Protein AF-A0A932MIQ9-F1 (afdb_monomer_lite)

Structure (mmCIF, N/CA/C/O backbone):
data_AF-A0A932MIQ9-F1
#
_entry.id   AF-A0A932MIQ9-F1
#
loop_
_atom_site.group_PDB
_atom_site.id
_atom_site.type_symbol
_atom_site.label_atom_id
_atom_site.label_alt_id
_atom_site.label_comp_id
_atom_site.label_asym_id
_atom_site.label_entity_id
_atom_site.label_seq_id
_atom_site.pdbx_PDB_ins_code
_atom_site.Cartn_x
_atom_site.Cartn_y
_atom_site.Cartn_z
_atom_site.occupancy
_atom_site.B_iso_or_equiv
_atom_site.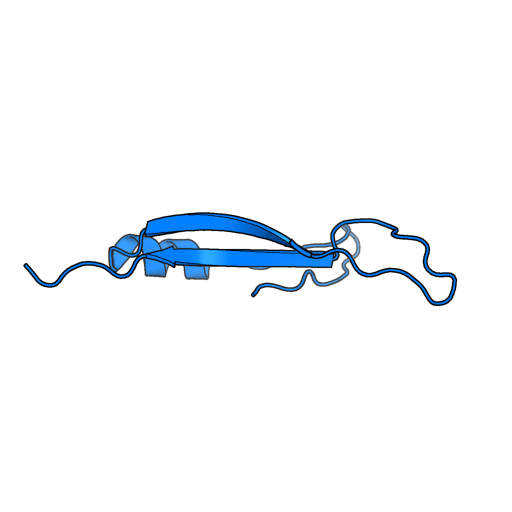auth_seq_id
_atom_site.auth_comp_id
_atom_site.auth_asym_id
_atom_site.auth_atom_id
_atom_site.pdbx_PDB_model_num
ATOM 1 N N . MET A 1 1 ? -0.271 -7.125 -0.453 1.00 77.50 1 MET A N 1
ATOM 2 C CA . MET A 1 1 ? 0.899 -6.983 -1.343 1.00 77.50 1 MET A CA 1
ATOM 3 C C . MET A 1 1 ? 0.452 -6.227 -2.576 1.00 77.50 1 MET A C 1
ATOM 5 O O . MET A 1 1 ? -0.606 -6.552 -3.097 1.00 77.50 1 MET A O 1
ATOM 9 N N . VAL A 1 2 ? 1.204 -5.219 -2.996 1.00 82.94 2 VAL A N 1
ATOM 10 C CA . VAL A 1 2 ? 0.867 -4.349 -4.120 1.00 82.94 2 VAL A CA 1
ATOM 11 C C . VAL A 1 2 ? 2.002 -4.416 -5.134 1.00 82.94 2 VAL A C 1
ATOM 13 O O . VAL A 1 2 ? 3.141 -4.114 -4.790 1.00 82.94 2 VAL A O 1
ATOM 16 N N . MET A 1 3 ? 1.698 -4.827 -6.362 1.00 82.75 3 MET A N 1
ATOM 17 C CA . MET A 1 3 ? 2.664 -4.871 -7.461 1.00 82.75 3 MET A CA 1
ATOM 18 C C . MET A 1 3 ? 2.516 -3.625 -8.320 1.00 82.75 3 MET A C 1
ATOM 20 O O . MET A 1 3 ? 1.395 -3.209 -8.618 1.00 82.75 3 MET A O 1
ATOM 24 N N . PHE A 1 4 ? 3.639 -3.042 -8.724 1.00 87.38 4 PHE A N 1
ATOM 25 C CA . PHE A 1 4 ? 3.628 -1.893 -9.612 1.00 87.38 4 PHE A CA 1
ATOM 26 C C . PHE A 1 4 ? 3.348 -2.351 -11.044 1.00 87.38 4 PHE A C 1
ATOM 28 O O . PHE A 1 4 ? 3.824 -3.393 -11.492 1.00 87.38 4 PHE A O 1
ATOM 35 N N . LYS A 1 5 ? 2.540 -1.571 -11.753 1.00 85.12 5 LYS A N 1
ATOM 36 C CA . LYS A 1 5 ? 2.266 -1.723 -13.175 1.00 85.12 5 LYS A CA 1
ATOM 37 C C . LYS A 1 5 ? 3.184 -0.792 -13.948 1.00 85.12 5 LYS A C 1
ATOM 39 O O . LYS A 1 5 ? 3.333 0.374 -13.591 1.00 85.12 5 LYS A O 1
ATOM 44 N N . GLU A 1 6 ? 3.773 -1.316 -15.010 1.00 84.88 6 GLU A N 1
ATOM 45 C CA . GLU A 1 6 ? 4.550 -0.519 -15.948 1.00 84.88 6 GLU A CA 1
ATOM 46 C C . GLU A 1 6 ? 3.627 0.369 -16.787 1.00 84.88 6 GLU A C 1
ATOM 48 O O . GLU A 1 6 ? 2.605 -0.084 -17.310 1.00 84.88 6 GLU A O 1
ATOM 53 N N . THR A 1 7 ? 3.981 1.646 -16.884 1.00 87.88 7 THR A N 1
ATOM 54 C CA . THR A 1 7 ? 3.295 2.664 -17.685 1.00 87.88 7 THR A CA 1
ATOM 55 C C . THR A 1 7 ? 4.314 3.572 -18.363 1.00 87.88 7 THR A C 1
ATOM 57 O O . THR A 1 7 ? 5.511 3.476 -18.097 1.00 87.88 7 THR A O 1
ATOM 60 N N . GLN A 1 8 ? 3.848 4.478 -19.227 1.00 87.50 8 GLN A N 1
ATOM 61 C CA . GLN A 1 8 ? 4.718 5.464 -19.878 1.00 87.50 8 GLN A CA 1
ATOM 62 C C . GLN A 1 8 ? 5.390 6.419 -18.877 1.00 87.50 8 GLN A C 1
ATOM 64 O O . GLN A 1 8 ? 6.495 6.883 -19.137 1.00 87.50 8 GLN A O 1
ATOM 69 N N . ASP A 1 9 ? 4.774 6.631 -17.711 1.00 84.31 9 ASP A N 1
ATOM 70 C CA . ASP A 1 9 ? 5.314 7.451 -16.620 1.00 84.31 9 ASP A CA 1
ATOM 71 C C . ASP A 1 9 ? 6.202 6.644 -15.647 1.00 84.31 9 ASP A C 1
ATOM 73 O O . ASP A 1 9 ? 6.678 7.169 -14.640 1.00 84.31 9 ASP A O 1
ATOM 77 N N . GLY A 1 10 ? 6.435 5.356 -15.935 1.00 83.19 10 GLY A N 1
ATOM 78 C CA . GLY A 1 10 ? 7.215 4.432 -15.112 1.00 83.19 10 GLY A CA 1
ATOM 79 C C . GLY A 1 10 ? 6.364 3.416 -14.342 1.00 83.19 10 GLY A C 1
ATOM 80 O O . GLY A 1 10 ? 5.242 3.080 -14.730 1.00 83.19 10 GLY A O 1
ATOM 81 N N . LEU A 1 11 ? 6.925 2.876 -13.255 1.00 84.06 11 LEU A N 1
ATOM 82 C CA . LEU A 1 11 ? 6.264 1.893 -12.392 1.00 84.06 11 LEU A CA 1
ATOM 83 C C . LEU A 1 11 ? 5.311 2.593 -11.417 1.00 84.06 11 LEU A C 1
ATOM 85 O O . LEU A 1 11 ? 5.757 3.302 -10.515 1.00 84.06 11 LEU A O 1
ATOM 89 N N . ILE A 1 12 ? 4.008 2.358 -11.564 1.00 85.62 12 ILE A N 1
ATOM 90 C CA . ILE A 1 12 ? 2.971 2.976 -10.727 1.00 85.62 12 ILE A CA 1
ATOM 91 C C . ILE A 1 12 ? 2.072 1.929 -10.077 1.00 85.62 12 ILE A C 1
ATOM 93 O O . ILE A 1 12 ? 1.882 0.834 -10.602 1.00 85.62 12 ILE A O 1
ATOM 97 N N . SER A 1 13 ? 1.442 2.265 -8.954 1.00 85.25 13 SER A N 1
ATOM 98 C CA . SER A 1 13 ? 0.341 1.462 -8.425 1.00 85.25 13 SER A CA 1
ATOM 99 C C . SER A 1 13 ? -0.798 2.318 -7.915 1.00 85.25 13 SER A C 1
ATOM 101 O O . SER A 1 13 ? -0.583 3.374 -7.328 1.00 85.25 13 SER A O 1
ATOM 103 N N . ASN A 1 14 ? -2.016 1.805 -8.082 1.00 83.06 14 ASN A N 1
ATOM 104 C CA . ASN A 1 14 ? -3.198 2.368 -7.460 1.00 83.06 14 ASN A CA 1
ATOM 105 C C . ASN A 1 14 ? -3.236 1.953 -5.974 1.00 83.06 14 ASN A C 1
ATOM 107 O O . ASN A 1 14 ? -3.264 0.763 -5.656 1.00 83.06 14 ASN A O 1
ATOM 111 N N . LEU A 1 15 ? -3.197 2.944 -5.080 1.00 86.44 15 LEU A N 1
ATOM 112 C CA . LEU A 1 15 ? -3.264 2.794 -3.622 1.00 86.44 15 LEU A CA 1
ATOM 113 C C . LEU A 1 15 ? -4.544 3.419 -3.029 1.00 86.44 15 LEU A C 1
ATOM 115 O O . LEU A 1 15 ? -4.607 3.661 -1.828 1.00 86.44 15 LEU A O 1
ATOM 119 N N . GLU A 1 16 ? -5.578 3.666 -3.836 1.00 85.62 16 GLU A N 1
ATOM 120 C CA . GLU A 1 16 ? -6.842 4.289 -3.400 1.00 85.62 16 GLU A CA 1
ATOM 121 C C . GLU A 1 16 ? -7.506 3.532 -2.240 1.00 85.62 16 GLU A C 1
ATOM 123 O O . GLU A 1 16 ? -8.086 4.141 -1.341 1.00 85.62 16 GLU A O 1
ATOM 128 N N . VAL A 1 17 ? -7.343 2.205 -2.198 1.00 84.81 17 VAL A N 1
ATOM 129 C CA . VAL A 1 17 ? -7.874 1.345 -1.128 1.00 84.81 17 VAL A CA 1
ATOM 130 C C . VAL A 1 17 ? -7.342 1.710 0.266 1.00 84.81 17 VAL A C 1
ATOM 132 O O . VAL A 1 17 ? -8.009 1.448 1.265 1.00 84.81 17 VAL A O 1
ATOM 135 N N . LEU A 1 18 ? -6.174 2.360 0.354 1.00 89.56 18 LEU A N 1
ATOM 136 C CA . LEU A 1 18 ? -5.576 2.757 1.630 1.00 89.56 18 LEU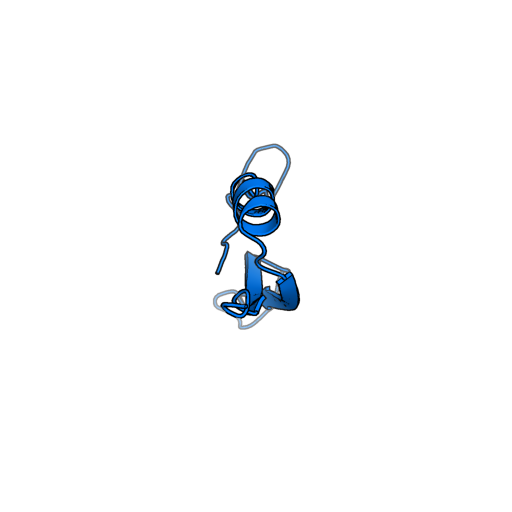 A CA 1
ATOM 137 C C . LEU A 1 18 ? -6.430 3.778 2.383 1.00 89.56 18 LEU A C 1
ATOM 139 O O . LEU A 1 18 ? -6.503 3.720 3.609 1.00 89.56 18 LEU A O 1
ATOM 143 N N . GLY A 1 19 ? -7.097 4.680 1.657 1.00 89.69 19 GLY A N 1
ATOM 144 C CA . GLY A 1 19 ? -7.995 5.661 2.262 1.00 89.69 19 GLY A CA 1
ATOM 145 C C . GLY A 1 19 ? -9.203 4.995 2.921 1.00 89.69 19 GLY A C 1
ATOM 146 O O . GLY A 1 19 ? -9.533 5.315 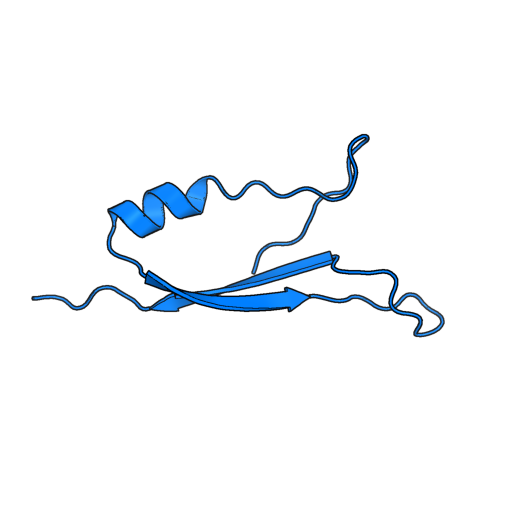4.060 1.00 89.69 19 GLY A O 1
ATOM 147 N N . ALA A 1 20 ? -9.810 4.018 2.240 1.00 90.69 20 ALA A N 1
ATOM 148 C CA . ALA A 1 20 ? -10.933 3.252 2.780 1.00 90.69 20 ALA A CA 1
ATOM 149 C C . ALA A 1 20 ? -10.522 2.438 4.018 1.00 90.69 20 ALA A C 1
ATOM 151 O O . ALA A 1 20 ? -11.197 2.485 5.039 1.00 90.69 20 ALA A O 1
ATOM 152 N N . TRP A 1 21 ? -9.371 1.760 3.971 1.00 91.81 21 TRP A N 1
ATOM 153 C CA . TRP A 1 21 ? -8.872 0.986 5.114 1.00 91.81 21 TRP A CA 1
ATOM 154 C C . TRP A 1 21 ? -8.553 1.864 6.326 1.00 91.81 21 TRP A C 1
ATOM 156 O O . TRP A 1 21 ? -8.869 1.483 7.452 1.00 91.81 21 TRP A O 1
ATOM 166 N N . GLY A 1 22 ? -7.981 3.050 6.106 1.00 92.06 22 GLY A N 1
ATOM 167 C CA . GLY A 1 22 ? -7.769 4.027 7.173 1.00 92.06 22 GLY A CA 1
ATOM 168 C C . GLY A 1 22 ? -9.081 4.517 7.794 1.00 92.06 22 GLY A C 1
ATOM 169 O O . GLY A 1 22 ? -9.171 4.618 9.015 1.00 92.06 22 GLY A O 1
ATOM 170 N N . ALA A 1 23 ? -10.113 4.764 6.979 1.00 93.44 23 ALA A N 1
ATOM 171 C CA . ALA A 1 23 ? -11.445 5.144 7.461 1.00 93.44 23 ALA A CA 1
ATOM 172 C C . ALA A 1 23 ? -12.111 4.034 8.296 1.00 93.44 23 ALA A C 1
ATOM 174 O O . ALA A 1 23 ? -12.776 4.328 9.287 1.00 93.44 23 ALA A O 1
ATOM 175 N N . ASP A 1 24 ? -11.856 2.771 7.953 1.00 92.88 24 ASP A N 1
ATOM 176 C CA . ASP A 1 24 ? -12.298 1.593 8.710 1.00 92.88 24 ASP A CA 1
ATOM 177 C C . ASP A 1 24 ? -11.448 1.322 9.972 1.00 92.88 24 ASP A C 1
ATOM 179 O O . ASP A 1 24 ? -11.669 0.335 10.676 1.00 92.88 24 ASP A O 1
ATOM 183 N N . GLY A 1 25 ? -10.465 2.177 10.277 1.00 94.00 25 GLY A N 1
ATOM 184 C CA . GLY A 1 25 ? -9.638 2.095 11.484 1.00 94.00 25 GLY A CA 1
ATOM 185 C C . GLY A 1 25 ? -8.432 1.158 11.382 1.00 94.00 25 GLY A C 1
ATOM 186 O O . GLY A 1 25 ? -7.812 0.847 12.401 1.00 94.00 25 GLY A O 1
ATOM 187 N N . TRP A 1 26 ? -8.076 0.694 10.182 1.00 95.19 26 TRP A N 1
ATOM 188 C CA . TRP A 1 26 ? -6.833 -0.047 9.977 1.00 95.19 26 TRP A CA 1
ATOM 189 C C . TRP A 1 26 ? -5.628 0.888 10.025 1.00 95.19 26 TRP A C 1
ATOM 191 O O . TRP A 1 26 ? -5.617 1.965 9.432 1.00 95.19 26 TRP A O 1
ATOM 201 N N . GLU A 1 27 ? -4.571 0.435 10.689 1.00 94.75 27 GLU A N 1
ATOM 202 C CA . GLU A 1 27 ? -3.336 1.196 10.870 1.00 94.75 27 GLU A CA 1
ATOM 203 C C . GLU A 1 27 ? -2.217 0.553 10.041 1.00 94.75 27 GLU A C 1
ATOM 205 O O . GLU A 1 27 ? -1.937 -0.635 10.206 1.00 94.75 27 GLU A O 1
ATOM 210 N N . LEU A 1 28 ? -1.567 1.305 9.146 1.00 93.62 28 LEU A N 1
ATOM 211 C CA . LEU A 1 28 ? -0.370 0.833 8.439 1.00 93.62 28 LEU A CA 1
ATOM 212 C C . LEU A 1 28 ? 0.812 0.819 9.413 1.00 93.62 28 LEU A C 1
ATOM 214 O O . LEU A 1 28 ? 1.272 1.875 9.836 1.00 93.62 28 LEU A O 1
ATOM 218 N N . THR A 1 29 ? 1.328 -0.363 9.742 1.00 95.69 29 THR A N 1
ATOM 219 C CA . THR A 1 29 ? 2.404 -0.514 10.736 1.00 95.69 29 THR A CA 1
ATOM 220 C C . THR A 1 29 ? 3.767 -0.793 10.119 1.00 95.69 29 THR A C 1
ATOM 222 O O . THR A 1 29 ? 4.789 -0.573 10.766 1.00 95.69 29 THR A O 1
ATOM 225 N N . SER A 1 30 ? 3.816 -1.280 8.877 1.00 96.00 30 SER A N 1
ATOM 226 C CA . SER A 1 30 ? 5.074 -1.521 8.171 1.00 96.00 30 SER A CA 1
ATOM 227 C C . SER A 1 30 ? 4.884 -1.556 6.657 1.00 96.00 30 SER A C 1
ATOM 229 O O . SER A 1 30 ? 3.822 -1.934 6.151 1.00 96.00 30 SER A O 1
ATOM 231 N N . SER A 1 31 ? 5.939 -1.197 5.930 1.00 93.62 31 SER A N 1
ATOM 232 C CA . SER A 1 31 ? 6.050 -1.367 4.487 1.00 93.62 31 SER A CA 1
ATOM 233 C C . SER A 1 31 ? 7.401 -1.990 4.135 1.00 93.62 31 SER A C 1
ATOM 235 O O . SER A 1 31 ? 8.438 -1.625 4.685 1.00 93.62 31 SER A O 1
ATOM 237 N N . VAL A 1 32 ? 7.385 -2.955 3.218 1.00 93.38 32 VAL A N 1
ATOM 238 C CA . VAL A 1 32 ? 8.585 -3.647 2.736 1.00 93.38 32 VAL A CA 1
ATOM 239 C C . VAL A 1 32 ? 8.627 -3.538 1.212 1.00 93.38 32 VAL A C 1
ATOM 241 O O . VAL A 1 32 ? 7.684 -3.998 0.560 1.00 93.38 32 VAL A O 1
ATOM 244 N N . PRO A 1 33 ? 9.677 -2.943 0.616 1.00 90.12 33 PRO A N 1
ATOM 245 C CA . PRO A 1 33 ? 9.823 -2.913 -0.832 1.00 90.12 33 PRO A CA 1
ATOM 246 C C . PRO A 1 33 ? 10.063 -4.328 -1.364 1.00 90.12 33 PRO A C 1
ATOM 248 O O . PRO A 1 33 ? 10.819 -5.111 -0.789 1.00 90.12 33 PRO A O 1
ATOM 251 N N . LEU A 1 34 ? 9.421 -4.659 -2.478 1.00 88.94 34 LEU A N 1
ATOM 252 C CA . LEU A 1 34 ? 9.640 -5.908 -3.196 1.00 88.94 34 LEU A CA 1
ATOM 253 C C . LEU A 1 34 ? 10.618 -5.656 -4.327 1.00 88.94 34 LEU A C 1
ATOM 255 O O . LEU A 1 34 ? 10.393 -4.774 -5.151 1.00 88.94 34 LEU A O 1
ATOM 259 N N . ILE A 1 35 ? 11.682 -6.445 -4.378 1.00 88.31 35 ILE A N 1
ATOM 260 C CA . ILE A 1 35 ? 12.739 -6.331 -5.378 1.00 88.31 35 ILE A CA 1
ATOM 261 C C . ILE A 1 35 ? 12.760 -7.634 -6.167 1.00 88.31 35 ILE A C 1
ATOM 263 O O . ILE A 1 35 ? 12.893 -8.706 -5.577 1.00 88.31 35 ILE A O 1
ATOM 267 N N . ALA A 1 36 ? 12.624 -7.545 -7.490 1.00 85.25 36 ALA A N 1
ATOM 268 C CA . ALA A 1 36 ? 12.751 -8.699 -8.371 1.00 85.25 36 ALA A CA 1
ATOM 269 C C . ALA A 1 36 ? 14.088 -8.632 -9.127 1.00 85.25 36 ALA A C 1
ATOM 271 O O . ALA A 1 36 ? 14.341 -7.641 -9.820 1.00 85.25 36 ALA A O 1
ATOM 272 N N . PRO A 1 37 ? 14.950 -9.655 -9.007 1.00 80.12 37 PRO A N 1
ATOM 273 C CA . PRO A 1 37 ? 16.130 -9.772 -9.849 1.00 80.12 37 PRO A CA 1
ATOM 274 C C . PRO A 1 37 ? 15.745 -10.198 -11.273 1.00 80.12 37 PRO A C 1
ATOM 276 O O . PRO A 1 37 ? 14.751 -10.900 -11.478 1.00 80.12 37 PRO A O 1
ATOM 279 N N . ASN A 1 38 ? 16.544 -9.799 -12.263 1.00 79.62 38 ASN A N 1
ATOM 280 C CA . ASN A 1 38 ? 16.434 -10.342 -13.617 1.00 79.62 38 ASN A CA 1
ATOM 281 C C . ASN A 1 38 ? 16.998 -11.780 -13.691 1.00 79.62 38 ASN A C 1
ATOM 283 O O . ASN A 1 38 ? 17.444 -12.351 -12.694 1.00 79.62 38 ASN A O 1
ATOM 287 N N . ARG A 1 39 ? 17.018 -12.365 -14.898 1.00 80.50 39 ARG A N 1
ATOM 288 C CA . ARG A 1 39 ? 17.582 -13.707 -15.143 1.00 80.50 39 ARG A CA 1
ATOM 289 C C . ARG A 1 39 ? 19.050 -13.865 -14.728 1.00 80.50 39 ARG A C 1
ATOM 291 O O . ARG A 1 39 ? 19.449 -14.981 -14.419 1.00 80.50 39 ARG A O 1
ATOM 298 N N . ASP A 1 40 ? 19.806 -12.775 -14.677 1.00 85.38 40 ASP A N 1
ATOM 299 C CA . ASP A 1 40 ? 21.224 -12.756 -14.306 1.00 85.38 40 ASP A CA 1
ATOM 300 C C . ASP A 1 40 ? 21.436 -12.502 -12.801 1.00 85.38 40 ASP A C 1
ATOM 302 O O . ASP A 1 40 ? 22.567 -12.372 -12.339 1.00 85.38 40 ASP A O 1
ATOM 306 N N . GLY A 1 41 ? 20.353 -12.415 -12.019 1.00 79.50 41 GLY A N 1
ATOM 307 C CA . GLY A 1 41 ? 20.406 -12.158 -10.580 1.00 79.50 41 GLY A CA 1
ATOM 308 C C . GLY A 1 41 ? 20.596 -10.685 -10.208 1.00 79.50 41 GLY A C 1
ATOM 309 O O . GLY A 1 41 ? 20.718 -10.368 -9.025 1.00 79.50 41 GLY A O 1
ATOM 310 N N . VAL A 1 42 ? 20.602 -9.771 -11.181 1.00 79.62 42 VAL A N 1
ATOM 311 C CA . VAL A 1 42 ? 20.786 -8.336 -10.940 1.00 79.62 42 VAL A CA 1
ATOM 312 C C . VAL A 1 42 ? 19.445 -7.709 -10.561 1.00 79.62 42 VAL A C 1
ATOM 314 O O . VAL A 1 42 ? 18.452 -7.850 -11.275 1.00 79.62 42 VAL A O 1
ATOM 317 N N . ALA A 1 43 ? 19.404 -7.018 -9.422 1.00 77.75 43 ALA A N 1
ATOM 318 C CA . ALA A 1 43 ? 18.232 -6.282 -8.960 1.00 77.75 43 ALA A CA 1
ATOM 319 C C . ALA A 1 43 ? 18.169 -4.896 -9.620 1.00 77.75 43 ALA A C 1
ATOM 321 O O . ALA A 1 43 ? 19.067 -4.081 -9.423 1.00 77.75 43 ALA A O 1
ATOM 322 N N . TYR A 1 44 ? 17.096 -4.612 -10.365 1.00 70.31 44 TYR A N 1
ATOM 323 C CA . TYR A 1 44 ? 16.935 -3.338 -11.092 1.00 70.31 44 TYR A CA 1
ATOM 324 C C . TYR A 1 44 ? 16.073 -2.306 -10.361 1.00 70.31 44 TYR A C 1
ATOM 326 O O . TYR A 1 44 ? 15.977 -1.164 -10.802 1.00 70.31 44 TYR A O 1
ATOM 334 N N . GLY A 1 45 ? 15.468 -2.676 -9.231 1.00 78.81 45 GLY A N 1
ATOM 335 C CA . GLY A 1 45 ? 14.708 -1.745 -8.406 1.00 78.81 45 GLY A CA 1
ATOM 336 C C . GLY A 1 45 ? 13.506 -2.377 -7.720 1.00 78.81 45 GLY A C 1
ATOM 337 O O . GLY A 1 45 ? 13.338 -3.597 -7.684 1.00 78.81 45 GLY A O 1
ATOM 338 N N . THR A 1 46 ? 12.674 -1.509 -7.153 1.00 85.56 46 THR A N 1
ATOM 339 C CA . THR A 1 46 ? 11.452 -1.904 -6.450 1.00 85.56 46 THR A CA 1
ATOM 340 C C . THR A 1 46 ? 10.339 -2.167 -7.463 1.00 85.56 46 THR A C 1
ATOM 342 O O . THR A 1 46 ? 9.971 -1.277 -8.223 1.00 85.56 46 THR A O 1
ATOM 345 N N . VAL A 1 47 ? 9.787 -3.378 -7.457 1.00 88.38 47 VAL A N 1
ATOM 346 C CA . VAL A 1 47 ? 8.687 -3.818 -8.335 1.00 88.38 47 VAL A CA 1
ATOM 347 C C . VAL A 1 47 ? 7.324 -3.812 -7.640 1.00 88.38 47 VAL A C 1
ATOM 349 O O . VAL A 1 47 ? 6.294 -4.078 -8.256 1.00 88.38 47 VAL A O 1
ATOM 352 N N . GLY A 1 48 ? 7.304 -3.542 -6.340 1.00 90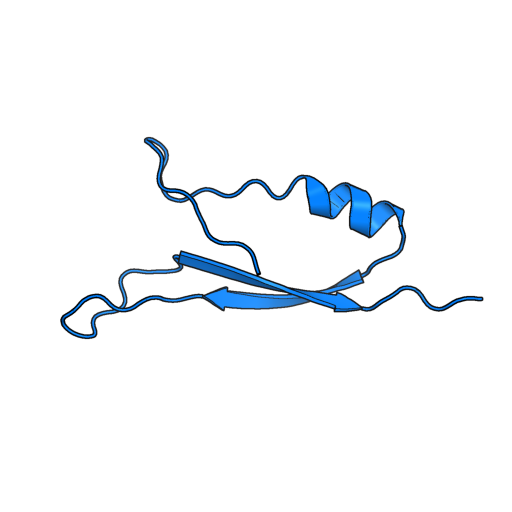.81 48 GLY A N 1
ATOM 353 C CA . GLY A 1 48 ? 6.091 -3.513 -5.542 1.00 90.81 48 GLY A CA 1
ATOM 354 C C . GLY A 1 48 ? 6.376 -3.220 -4.077 1.00 90.81 48 GLY A C 1
ATOM 355 O O . GLY A 1 48 ? 7.515 -2.987 -3.682 1.00 90.81 48 GLY A O 1
ATOM 356 N N . ALA A 1 49 ? 5.340 -3.281 -3.250 1.00 91.69 49 ALA A N 1
ATOM 357 C CA . ALA A 1 49 ? 5.452 -3.160 -1.805 1.00 91.69 49 ALA A CA 1
ATOM 358 C C . ALA A 1 49 ? 4.536 -4.161 -1.092 1.00 91.69 49 ALA A C 1
ATOM 360 O O . ALA A 1 49 ? 3.365 -4.352 -1.441 1.00 91.69 49 ALA A O 1
ATOM 361 N N . LEU A 1 50 ? 5.048 -4.786 -0.039 1.00 93.44 50 LEU A N 1
ATOM 362 C CA . LEU A 1 50 ? 4.227 -5.441 0.965 1.00 93.44 50 LEU A CA 1
ATOM 363 C C . LEU A 1 50 ? 3.874 -4.411 2.036 1.00 93.44 50 LEU A C 1
ATOM 365 O O . LEU A 1 50 ? 4.751 -3.881 2.704 1.00 93.44 50 LEU A O 1
ATOM 369 N N . LEU A 1 51 ? 2.583 -4.141 2.187 1.00 94.00 51 LEU A N 1
ATOM 370 C CA . LEU A 1 51 ? 2.046 -3.260 3.216 1.00 94.00 51 LEU A CA 1
ATOM 371 C C . LEU A 1 51 ? 1.403 -4.122 4.302 1.00 94.00 51 LEU A C 1
ATOM 373 O O . LEU A 1 51 ? 0.620 -5.021 3.979 1.00 94.00 51 LEU A O 1
ATOM 377 N N . ILE A 1 52 ? 1.754 -3.867 5.560 1.00 94.75 52 ILE A N 1
ATOM 378 C CA . ILE A 1 52 ? 1.283 -4.621 6.724 1.00 94.75 52 ILE A CA 1
ATOM 379 C C . ILE A 1 52 ? 0.397 -3.708 7.559 1.00 94.75 52 ILE A C 1
ATOM 381 O O . ILE A 1 52 ? 0.833 -2.648 8.006 1.00 94.75 52 ILE A O 1
ATOM 385 N N . PHE A 1 53 ? -0.839 -4.146 7.778 1.00 94.62 53 PHE A N 1
ATOM 386 C CA . PHE A 1 53 ? -1.821 -3.402 8.550 1.00 94.62 53 PHE A CA 1
ATOM 387 C C . PHE A 1 53 ? -2.135 -4.115 9.854 1.00 94.62 53 PHE A C 1
ATOM 389 O O . PHE A 1 53 ? -2.267 -5.340 9.907 1.00 94.62 53 PHE A O 1
ATOM 396 N N . LYS A 1 54 ? -2.307 -3.322 10.901 1.00 95.12 54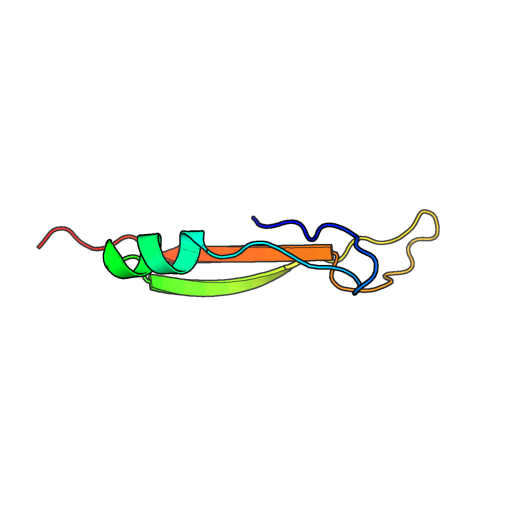 LYS A N 1
ATOM 397 C CA . LYS A 1 54 ? -2.882 -3.748 12.165 1.00 95.12 54 LYS A CA 1
ATOM 398 C C . LYS A 1 54 ? -4.391 -3.552 12.105 1.00 95.12 54 LYS A C 1
ATOM 400 O O . LYS A 1 54 ? -4.884 -2.497 11.708 1.00 95.12 54 LYS A O 1
ATOM 405 N N . ARG A 1 55 ? -5.108 -4.598 12.511 1.00 93.06 55 ARG A N 1
ATOM 406 C CA . ARG A 1 55 ? -6.567 -4.593 12.599 1.00 93.06 55 ARG A CA 1
ATOM 407 C C . ARG A 1 55 ? -7.027 -3.635 13.712 1.00 93.06 55 ARG A C 1
ATOM 409 O O . ARG A 1 55 ? -6.410 -3.649 14.783 1.00 93.06 55 ARG A O 1
ATOM 416 N N . PRO A 1 56 ? -8.120 -2.879 13.515 1.00 93.19 56 PRO A N 1
ATOM 417 C CA . PRO A 1 56 ? -8.770 -2.160 14.607 1.00 93.19 56 PRO A CA 1
ATOM 418 C C . PRO A 1 56 ? -9.226 -3.133 15.706 1.00 93.19 56 PRO A C 1
ATOM 420 O O . PRO A 1 56 ? -9.752 -4.214 15.422 1.00 93.19 56 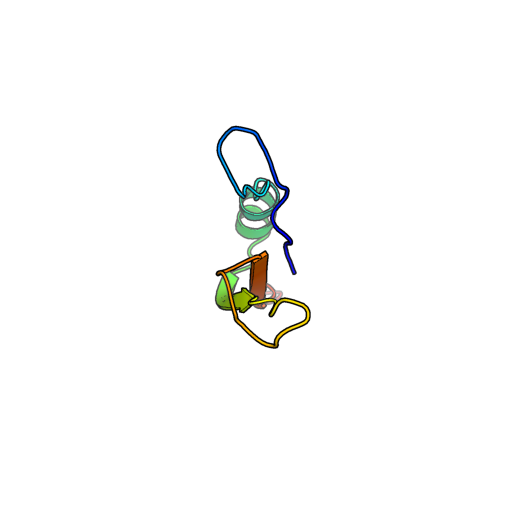PRO A O 1
ATOM 423 N N . LEU A 1 57 ? -9.019 -2.758 16.969 1.00 87.00 57 LEU A N 1
ATOM 424 C CA . LEU A 1 57 ? -9.557 -3.506 18.106 1.00 87.00 57 LEU A CA 1
ATOM 425 C C . LEU A 1 57 ? -11.060 -3.220 18.215 1.00 87.00 57 LEU A C 1
ATOM 427 O O . LEU A 1 57 ? -11.474 -2.070 18.091 1.00 87.00 57 LEU A O 1
ATOM 431 N N . ALA A 1 58 ? -11.870 -4.256 18.445 1.00 77.50 58 ALA A N 1
ATOM 432 C CA . ALA A 1 58 ? -13.246 -4.042 18.879 1.00 77.50 58 ALA A CA 1
ATOM 433 C C . ALA A 1 58 ? -13.194 -3.454 20.297 1.00 77.50 58 ALA A C 1
ATOM 435 O O . ALA A 1 58 ? -12.546 -4.044 21.165 1.00 77.50 58 ALA A O 1
ATOM 436 N N . GLY A 1 59 ? -13.776 -2.265 20.469 1.00 61.09 59 GLY A N 1
ATOM 437 C CA . GLY A 1 59 ? -13.895 -1.594 21.767 1.00 61.09 59 GLY A CA 1
ATOM 438 C C . GLY A 1 59 ? -14.860 -2.291 22.710 1.00 61.09 59 GLY A C 1
ATOM 439 O O . GLY A 1 59 ? -15.712 -3.068 22.219 1.00 61.09 59 GLY A O 1
#

Foldseek 3Di:
DWFFDQDPVGTHTDPVVVVVCVVQVKDFDDKDFDWDADPVRHTPDGGTIDTDIDDDDDD

pLDDT: mean 87.1, std 6.72, range [61.09, 96.0]

Sequence (59 aa):
MVMFKETQDGLISNLEVLGAWGADGWELTSSVPLIAPNRDGVAYGTVGALLIFKRPLAG

Radius of gyration: 14.74 Å; chains: 1; bounding box: 35×21×42 Å

Secondary structure (DSSP, 8-state):
-EEPEEETTEEE---THHHHHHHTT-EEEEEEEEEEE-TTS-EEEEEEEEEEEEPPPP-